Protein AF-A0A8S2UB39-F1 (afdb_monomer)

Sequence (148 aa):
FYTVTTTEKLPVSSTVAKLRDIFHDESMTQNNNIDFSMAKRDEYPYMYFIINHSGRGILTIQKPIDRDELCRTRKCRCDQCDLQLEIILNPHFNIELLTIRVLDINDHIPQFSYENFNLSIVENAKIGSVLKLEPAVDRDYGQNSIIG

Solvent-accessible surface area (backbone atoms only — not comparable to full-atom values): 9297 Å² total; per-residue (Å²): 134,48,77,48,69,39,62,42,68,46,57,66,66,40,76,62,45,50,49,60,78,69,67,63,46,85,86,49,78,81,48,83,76,46,40,65,45,61,79,58,52,89,43,92,62,36,49,35,46,43,66,53,88,77,62,62,32,35,34,21,30,57,34,66,46,56,63,67,59,34,27,77,69,64,72,33,45,70,82,62,27,61,43,71,42,51,36,35,36,35,89,81,70,44,75,44,61,39,33,40,35,49,39,85,68,93,79,72,75,63,41,55,94,55,100,73,82,90,81,87,80,64,94,84,60,58,94,85,73,79,83,85,72,82,74,58,50,57,87,68,67,57,103,75,86,77,82,135

Secondary structure (DSSP, 8-state):
-EEEEEETTPPTT-EEEEHHHHS--TTTTT-TT-EEEES-SSSTTGGGEEEE-SSS-EEEESS---HHHHHHTTSS-SS-EEEEEEEEEETTTEEEEEEEEEEP---PPPBPS-S-------TTPPTTPPP-PPPPB-S--STT----

Nearest PDB structures (foldseek):
  6e6b-assembly1_B  TM=6.893E-01  e=8.236E-08  Mus musculus
  6e6b-assembly1_A  TM=6.729E-01  e=1.117E-07  Mus musculus
  6meq-assembly1_A  TM=6.650E-01  e=4.547E-07  Homo sapiens
  4zps-assembly1_A  TM=7.720E-01  e=1.850E-06  Mus musculus
  5dzv-assembly1_B  TM=6.359E-01  e=5.803E-07  Mus musculus

Structure (mmCIF, N/CA/C/O backbone):
data_AF-A0A8S2UB39-F1
#
_entry.id   AF-A0A8S2UB39-F1
#
loop_
_atom_site.group_PDB
_atom_site.id
_atom_site.type_symbol
_atom_site.label_atom_id
_atom_site.label_alt_id
_atom_site.label_comp_id
_atom_site.label_asym_id
_atom_site.label_entity_id
_atom_site.label_seq_id
_atom_site.pdbx_PDB_ins_code
_atom_site.Cartn_x
_atom_site.Cartn_y
_atom_site.Cartn_z
_atom_site.occupancy
_atom_site.B_iso_or_equiv
_atom_site.auth_seq_id
_atom_site.auth_comp_id
_atom_site.auth_asym_id
_atom_site.auth_atom_id
_atom_site.pdbx_PDB_model_num
ATOM 1 N N . PHE A 1 1 ? 2.275 13.542 -10.125 1.00 72.12 1 PHE A N 1
ATOM 2 C CA . PHE A 1 1 ? 2.249 12.784 -8.857 1.00 72.12 1 PHE A CA 1
ATOM 3 C C . PHE A 1 1 ? 1.151 11.747 -8.953 1.00 72.12 1 PHE A C 1
ATOM 5 O O . PHE A 1 1 ? 0.008 12.129 -9.180 1.00 72.12 1 PHE A O 1
ATOM 12 N N . TYR A 1 2 ? 1.499 10.466 -8.843 1.00 89.69 2 TYR A N 1
ATOM 13 C CA . TYR A 1 2 ? 0.559 9.364 -9.029 1.00 89.69 2 TYR A CA 1
ATOM 14 C C . TYR A 1 2 ? 0.162 8.779 -7.680 1.00 89.69 2 TYR A C 1
ATOM 16 O O . TYR A 1 2 ? 1.032 8.467 -6.865 1.00 89.69 2 TYR A O 1
ATOM 24 N N . THR A 1 3 ? -1.140 8.612 -7.460 1.00 93.44 3 THR A N 1
ATOM 25 C CA . THR A 1 3 ? -1.676 8.034 -6.227 1.00 93.44 3 THR A CA 1
ATOM 26 C C . THR A 1 3 ? -2.662 6.932 -6.561 1.00 93.44 3 THR A C 1
ATOM 28 O O . THR A 1 3 ? -3.573 7.132 -7.361 1.00 93.44 3 THR A O 1
ATOM 31 N N . VAL A 1 4 ? -2.497 5.784 -5.916 1.00 94.69 4 VAL A N 1
ATOM 32 C CA . VAL A 1 4 ? -3.432 4.659 -5.962 1.00 94.69 4 VAL A CA 1
ATOM 33 C C . VAL A 1 4 ? -3.875 4.309 -4.554 1.00 94.69 4 VAL A C 1
ATOM 35 O O . VAL A 1 4 ? -3.153 4.548 -3.590 1.00 94.69 4 VAL A O 1
ATOM 38 N N . THR A 1 5 ? -5.065 3.740 -4.428 1.00 94.12 5 THR A N 1
ATOM 39 C CA . THR A 1 5 ? -5.625 3.309 -3.145 1.00 94.12 5 THR A CA 1
ATOM 40 C C . THR A 1 5 ? -5.679 1.792 -3.084 1.00 94.12 5 THR A C 1
ATOM 42 O O . THR A 1 5 ? -6.115 1.152 -4.038 1.00 94.12 5 THR A O 1
ATOM 45 N N . THR A 1 6 ? -5.291 1.225 -1.949 1.00 94.12 6 THR A N 1
ATOM 46 C CA . THR A 1 6 ? -5.446 -0.196 -1.620 1.00 94.12 6 THR A CA 1
ATOM 47 C C . THR A 1 6 ? -6.043 -0.316 -0.229 1.00 94.12 6 THR A C 1
ATOM 49 O O . THR A 1 6 ? -5.907 0.605 0.566 1.00 94.12 6 THR A O 1
ATOM 52 N N . THR A 1 7 ? -6.671 -1.436 0.096 1.00 91.12 7 THR A N 1
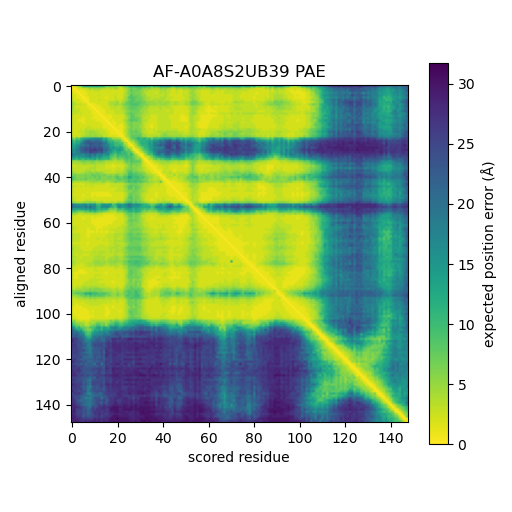ATOM 53 C CA . THR A 1 7 ? -7.030 -1.751 1.484 1.00 91.12 7 THR A CA 1
ATOM 54 C C . THR A 1 7 ? -5.907 -2.540 2.145 1.00 91.12 7 THR A C 1
ATOM 56 O O . THR A 1 7 ? -5.095 -3.178 1.461 1.00 91.12 7 THR A O 1
ATOM 59 N N . GLU A 1 8 ? -5.846 -2.500 3.470 1.00 88.62 8 GLU A N 1
ATOM 60 C CA . GLU A 1 8 ? -5.010 -3.424 4.230 1.00 88.62 8 GLU A CA 1
ATOM 61 C C . GLU A 1 8 ? -5.530 -4.869 4.164 1.00 88.62 8 GLU A C 1
ATOM 63 O O . GLU A 1 8 ? -6.578 -5.142 3.573 1.00 88.62 8 GLU A O 1
ATOM 68 N N . LYS A 1 9 ? -4.761 -5.808 4.733 1.00 87.81 9 LYS A N 1
ATOM 69 C CA . LYS A 1 9 ? -5.119 -7.233 4.892 1.00 87.81 9 LYS A CA 1
ATOM 70 C C . LYS A 1 9 ? -5.472 -7.964 3.590 1.00 87.81 9 LYS A C 1
ATOM 72 O O . LYS A 1 9 ? -5.967 -9.090 3.611 1.00 87.81 9 LYS A O 1
ATOM 77 N N . LEU A 1 10 ? -5.146 -7.371 2.440 1.00 91.38 10 LEU A N 1
ATOM 78 C CA . LEU A 1 10 ? -5.275 -8.032 1.150 1.00 91.38 10 LEU A CA 1
ATOM 79 C C . LEU A 1 10 ? -4.385 -9.283 1.092 1.00 91.38 10 LEU A C 1
ATOM 81 O O . LEU A 1 10 ? -3.225 -9.239 1.519 1.00 91.38 10 LEU A O 1
ATOM 85 N N . PRO A 1 11 ? -4.889 -10.393 0.523 1.00 93.88 11 PRO A N 1
ATOM 86 C CA . PRO A 1 11 ? -4.098 -11.601 0.378 1.00 93.88 11 PRO A CA 1
ATOM 87 C C . PRO A 1 11 ? -2.922 -11.375 -0.573 1.00 93.88 11 PRO A C 1
ATOM 89 O O . PRO A 1 11 ? -2.979 -10.554 -1.495 1.00 93.88 11 PRO A O 1
ATOM 92 N N . VAL A 1 12 ? -1.858 -12.152 -0.376 1.00 94.56 12 VAL A N 1
ATOM 93 C CA . VAL A 1 12 ? -0.690 -12.154 -1.264 1.00 94.56 12 VAL A CA 1
ATOM 94 C C . VAL A 1 12 ? -1.137 -12.408 -2.705 1.00 94.56 12 VAL A C 1
ATOM 96 O O . VAL A 1 12 ? -2.026 -13.216 -2.965 1.00 94.56 12 VAL A O 1
ATOM 99 N N . SER A 1 13 ? -0.495 -11.724 -3.647 1.00 93.25 13 SER A N 1
ATOM 100 C CA . SER A 1 13 ? -0.816 -11.669 -5.079 1.00 93.25 13 SER A CA 1
ATOM 101 C C . SER A 1 13 ? -2.052 -10.844 -5.455 1.00 93.25 13 SER A C 1
ATOM 103 O O . SER A 1 13 ? -2.358 -10.738 -6.644 1.00 93.25 13 SER A O 1
ATOM 105 N N . SER A 1 14 ? -2.736 -10.205 -4.496 1.00 94.25 14 SER A N 1
ATOM 106 C CA . SER A 1 14 ? -3.798 -9.239 -4.818 1.00 94.25 14 SER A CA 1
ATOM 107 C C . SER A 1 14 ? -3.254 -8.113 -5.684 1.00 94.25 14 SER A C 1
ATOM 109 O O . SER A 1 14 ? -2.172 -7.590 -5.420 1.00 94.25 14 SER A O 1
ATOM 111 N N . THR A 1 15 ? -4.005 -7.733 -6.716 1.00 94.25 15 THR A N 1
ATOM 112 C CA . THR A 1 15 ? -3.621 -6.632 -7.605 1.00 94.25 15 THR A CA 1
ATOM 113 C C . THR A 1 15 ? -3.930 -5.296 -6.948 1.00 94.25 15 THR A C 1
ATOM 115 O O . THR A 1 15 ? -5.074 -5.038 -6.596 1.00 94.25 15 THR A O 1
ATOM 118 N N . VAL A 1 16 ? -2.911 -4.448 -6.832 1.00 94.81 16 VAL A N 1
ATOM 119 C CA . VAL A 1 16 ? -3.037 -3.071 -6.334 1.00 94.81 16 VAL A CA 1
ATOM 120 C C . VAL A 1 16 ? -3.260 -2.115 -7.498 1.00 94.81 16 VAL A C 1
ATOM 122 O O . VAL A 1 16 ? -4.131 -1.253 -7.454 1.00 94.81 16 VAL A O 1
ATOM 125 N N . ALA A 1 17 ? -2.461 -2.263 -8.555 1.00 92.69 17 ALA A N 1
ATOM 126 C CA . ALA A 1 17 ? -2.441 -1.315 -9.655 1.00 92.69 17 ALA A CA 1
ATOM 127 C C . ALA A 1 17 ? -1.864 -1.922 -10.936 1.00 92.69 17 ALA A C 1
ATOM 129 O O . ALA A 1 17 ? -1.020 -2.821 -10.903 1.00 92.69 17 ALA A O 1
ATOM 130 N N . LYS A 1 18 ? -2.276 -1.365 -12.075 1.00 90.94 18 LYS A N 1
ATOM 131 C CA . LYS A 1 18 ? -1.629 -1.567 -13.373 1.00 90.94 18 LYS A CA 1
ATOM 132 C C . LYS A 1 18 ? -0.808 -0.323 -13.688 1.00 90.94 18 LYS A C 1
ATOM 134 O O . LYS A 1 18 ? -1.359 0.730 -13.983 1.00 90.94 18 LYS A O 1
ATOM 139 N N . LEU A 1 19 ? 0.514 -0.439 -13.622 1.00 89.38 19 LEU A N 1
ATOM 140 C CA . LEU A 1 19 ? 1.443 0.684 -13.779 1.00 89.38 19 LEU A CA 1
ATOM 141 C C . LEU A 1 19 ? 1.364 1.317 -15.174 1.00 89.38 19 LEU A C 1
ATOM 143 O O . LEU A 1 19 ? 1.549 2.521 -15.312 1.00 89.38 19 LEU A O 1
ATOM 147 N N . ARG A 1 20 ? 1.008 0.530 -16.195 1.00 84.31 20 ARG A N 1
ATOM 148 C CA . ARG A 1 20 ? 0.770 1.033 -17.557 1.00 84.31 20 ARG A CA 1
ATOM 149 C C . ARG A 1 20 ? -0.402 2.004 -17.663 1.00 84.31 20 ARG A C 1
ATOM 151 O O . ARG A 1 20 ? -0.332 2.922 -18.468 1.00 84.31 20 ARG A O 1
ATOM 158 N N . ASP A 1 21 ? -1.440 1.810 -16.856 1.00 84.75 21 ASP A N 1
ATOM 159 C CA . ASP A 1 21 ? -2.615 2.687 -16.854 1.00 84.75 21 ASP A CA 1
ATOM 160 C C . ASP A 1 21 ? -2.316 3.998 -16.103 1.00 84.75 21 ASP A C 1
ATOM 162 O O . ASP A 1 21 ? -3.003 4.997 -16.283 1.00 84.75 21 ASP A O 1
ATOM 166 N N . ILE A 1 22 ? -1.282 3.990 -15.254 1.00 86.19 22 ILE A N 1
ATOM 167 C CA . ILE A 1 22 ? -0.908 5.103 -14.378 1.00 86.19 22 ILE A CA 1
ATOM 168 C C . ILE A 1 22 ? 0.121 6.003 -15.054 1.00 86.19 22 ILE A C 1
ATOM 170 O O . ILE A 1 22 ? -0.087 7.207 -15.140 1.00 86.19 22 ILE A O 1
ATOM 174 N N . PHE A 1 23 ? 1.214 5.430 -15.561 1.00 81.56 23 PHE A N 1
ATOM 175 C CA . PHE A 1 23 ? 2.316 6.174 -16.184 1.00 81.56 23 PHE A CA 1
ATOM 176 C C . PHE A 1 23 ? 2.082 6.427 -17.680 1.00 81.56 23 PHE A C 1
ATOM 178 O O . PHE A 1 23 ? 3.011 6.383 -18.487 1.00 81.56 23 PHE A O 1
ATOM 185 N N . HIS A 1 24 ? 0.824 6.652 -18.060 1.00 70.00 24 HIS A N 1
ATOM 186 C CA . HIS A 1 24 ? 0.391 6.861 -19.436 1.00 70.00 24 HIS A CA 1
ATOM 187 C C . HIS A 1 24 ? 0.747 8.281 -19.910 1.00 70.00 24 HIS A C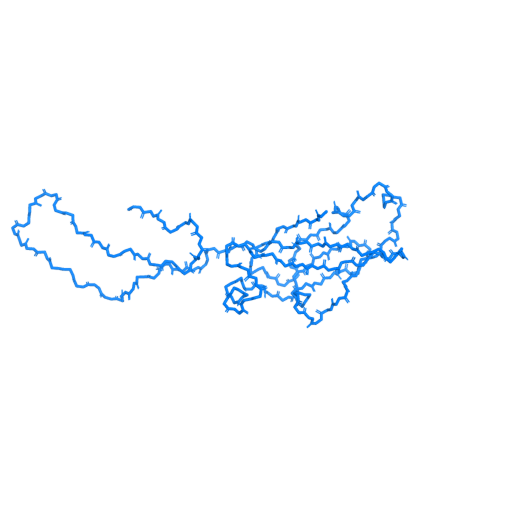 1
ATOM 189 O O . HIS A 1 24 ? -0.126 9.108 -20.164 1.00 70.00 24 HIS A O 1
ATOM 195 N N . ASP A 1 25 ? 2.041 8.585 -19.998 1.00 58.84 25 ASP A N 1
ATOM 196 C CA . ASP A 1 25 ? 2.502 9.753 -20.744 1.00 58.84 25 ASP A CA 1
ATOM 197 C C . ASP A 1 25 ? 2.268 9.498 -22.241 1.00 58.84 25 ASP A C 1
ATOM 199 O O . ASP A 1 25 ? 2.467 8.376 -22.722 1.00 58.84 25 ASP A O 1
ATOM 203 N N . GLU A 1 26 ? 1.849 10.515 -22.998 1.00 51.84 26 GLU A N 1
ATOM 204 C CA . GLU A 1 26 ? 1.643 10.406 -24.452 1.00 51.84 26 GLU A CA 1
ATOM 205 C C . GLU A 1 26 ? 2.897 9.857 -25.167 1.00 51.84 26 GLU A C 1
ATOM 207 O O . GLU A 1 26 ? 2.768 9.133 -26.153 1.00 51.84 26 GLU A O 1
ATOM 212 N N . SER A 1 27 ? 4.094 10.052 -24.600 1.00 49.94 27 SER A N 1
ATOM 213 C CA . SER A 1 27 ? 5.375 9.510 -25.085 1.00 49.94 27 SER A CA 1
ATOM 214 C C . SER A 1 27 ? 5.562 7.994 -24.859 1.00 49.94 27 SER A C 1
ATOM 216 O O . SER A 1 27 ? 6.399 7.363 -25.506 1.00 49.94 27 SER A O 1
ATOM 218 N N . MET A 1 28 ? 4.805 7.390 -23.935 1.00 52.84 28 MET A N 1
ATOM 219 C CA . MET A 1 28 ? 4.884 5.970 -23.544 1.00 52.84 28 MET A CA 1
ATOM 220 C C . MET A 1 28 ? 3.884 5.089 -24.314 1.00 52.84 28 MET A C 1
ATOM 222 O O . MET A 1 28 ? 4.045 3.868 -24.371 1.00 52.84 28 MET A O 1
ATOM 226 N N . THR A 1 29 ? 2.873 5.696 -24.947 1.00 51.09 29 THR A N 1
ATOM 227 C CA . THR A 1 29 ? 1.795 4.993 -25.673 1.00 51.09 29 THR A CA 1
ATOM 228 C C . THR A 1 29 ? 2.252 4.230 -26.917 1.00 51.09 29 THR A C 1
ATOM 230 O O . THR A 1 29 ? 1.539 3.354 -27.402 1.00 51.09 29 THR A O 1
ATOM 233 N N . GLN A 1 30 ? 3.460 4.500 -27.412 1.00 52.34 30 GLN A N 1
ATOM 234 C CA . GLN A 1 30 ? 4.020 3.838 -28.593 1.00 52.34 30 GLN A CA 1
ATOM 235 C C . GLN A 1 30 ? 5.047 2.746 -28.285 1.00 52.34 30 GLN A C 1
ATOM 237 O O . GLN A 1 30 ? 5.457 2.039 -29.206 1.00 52.34 30 GLN A O 1
ATOM 242 N N . ASN A 1 31 ? 5.443 2.547 -27.021 1.00 56.44 31 ASN A N 1
ATOM 243 C CA . ASN A 1 31 ? 6.505 1.602 -26.688 1.00 56.44 31 ASN A CA 1
ATOM 244 C C . ASN A 1 31 ? 6.016 0.443 -25.805 1.00 56.44 31 ASN A C 1
ATOM 246 O O . ASN A 1 31 ? 6.061 0.475 -24.576 1.00 56.44 31 ASN A O 1
ATOM 250 N N . ASN A 1 32 ? 5.614 -0.655 -26.446 1.00 65.25 32 ASN A N 1
ATOM 251 C CA . ASN A 1 32 ? 5.294 -1.902 -25.743 1.00 65.25 32 ASN A CA 1
ATOM 252 C C . ASN A 1 32 ? 6.495 -2.495 -24.976 1.00 65.25 32 ASN A C 1
ATOM 254 O O . ASN A 1 32 ? 6.287 -3.371 -24.138 1.00 65.25 32 ASN A O 1
ATOM 258 N N . ASN A 1 33 ? 7.716 -1.992 -25.198 1.00 74.00 33 ASN A N 1
ATOM 259 C CA . ASN A 1 33 ? 8.956 -2.468 -24.587 1.00 74.00 33 ASN A CA 1
ATOM 260 C C . ASN A 1 33 ? 9.322 -1.779 -23.255 1.00 74.00 33 ASN A C 1
ATOM 262 O O . ASN A 1 33 ? 10.466 -1.882 -22.816 1.00 74.00 33 ASN A O 1
ATOM 266 N N . ILE A 1 34 ? 8.396 -1.049 -22.623 1.00 78.88 34 ILE A N 1
ATOM 267 C CA . ILE A 1 34 ? 8.649 -0.485 -21.291 1.00 78.88 34 ILE A CA 1
ATOM 268 C C . ILE A 1 34 ? 8.510 -1.578 -20.234 1.00 78.88 34 ILE A C 1
ATOM 270 O O . ILE A 1 34 ? 7.468 -2.239 -20.142 1.00 78.88 34 ILE A O 1
ATOM 274 N N . ASP A 1 35 ? 9.551 -1.736 -19.423 1.00 85.56 35 ASP A N 1
ATOM 275 C CA . ASP A 1 35 ? 9.558 -2.630 -18.269 1.00 85.56 35 ASP A CA 1
ATOM 276 C C . ASP A 1 35 ? 9.646 -1.817 -16.974 1.00 85.56 35 ASP A C 1
ATOM 278 O O . ASP A 1 35 ? 10.350 -0.807 -16.900 1.00 85.56 35 ASP A O 1
ATOM 282 N N . PHE A 1 36 ? 8.899 -2.259 -15.964 1.00 88.50 36 PHE A N 1
ATOM 283 C CA . PHE A 1 36 ? 8.760 -1.565 -14.689 1.00 88.50 36 PHE A CA 1
ATOM 284 C C . PHE A 1 36 ? 9.484 -2.349 -13.606 1.00 88.50 36 PHE A C 1
ATOM 286 O O . PHE A 1 36 ? 9.224 -3.538 -13.418 1.00 88.50 36 PHE A O 1
ATOM 293 N N . SER A 1 37 ? 10.330 -1.672 -12.844 1.00 89.81 37 SER A N 1
ATOM 294 C CA . SER A 1 37 ? 10.972 -2.239 -11.662 1.00 89.81 37 SER A CA 1
ATOM 295 C C . SER A 1 37 ? 10.875 -1.278 -10.481 1.00 89.81 37 SER A C 1
ATOM 297 O O . SER A 1 37 ? 10.630 -0.088 -10.645 1.00 89.81 37 SER A O 1
ATOM 299 N N . MET A 1 38 ? 11.015 -1.797 -9.264 1.00 91.19 38 MET A N 1
ATOM 300 C CA . MET A 1 38 ? 11.099 -0.965 -8.061 1.00 91.19 38 MET A CA 1
ATOM 301 C C . MET A 1 38 ? 12.561 -0.639 -7.761 1.00 91.19 38 MET A C 1
ATOM 303 O O . MET A 1 38 ? 13.425 -1.498 -7.951 1.00 91.19 38 MET A O 1
ATOM 307 N N . ALA A 1 39 ? 12.830 0.563 -7.245 1.00 88.69 39 ALA A N 1
ATOM 308 C CA . ALA A 1 39 ? 14.184 0.983 -6.873 1.00 88.69 39 ALA A CA 1
ATOM 309 C C . ALA A 1 39 ? 14.810 0.119 -5.763 1.00 88.69 39 ALA A C 1
ATOM 311 O O . ALA A 1 39 ? 16.028 -0.048 -5.712 1.00 88.69 39 ALA A O 1
ATOM 312 N N . LYS A 1 40 ? 13.977 -0.460 -4.888 1.00 89.69 40 LYS A N 1
ATOM 313 C CA . LYS A 1 40 ? 14.378 -1.365 -3.802 1.00 89.69 40 LYS A CA 1
ATOM 314 C C . LYS A 1 40 ? 13.391 -2.534 -3.690 1.00 89.69 40 LYS A C 1
ATOM 316 O O . LYS A 1 40 ? 12.305 -2.482 -4.263 1.00 89.69 40 LYS A O 1
ATOM 321 N N . ARG A 1 41 ? 13.763 -3.598 -2.965 1.00 81.19 41 ARG A N 1
ATOM 322 C CA . ARG A 1 41 ? 12.897 -4.775 -2.727 1.00 81.19 41 ARG A CA 1
ATOM 323 C C . ARG A 1 41 ? 12.663 -5.048 -1.245 1.00 81.19 41 ARG A C 1
ATOM 325 O O . ARG A 1 41 ? 11.524 -5.029 -0.810 1.00 81.19 41 ARG A O 1
ATOM 332 N N . ASP A 1 42 ? 13.721 -5.220 -0.460 1.00 88.06 42 ASP A N 1
ATOM 333 C CA . ASP A 1 42 ? 13.613 -5.677 0.937 1.00 88.06 42 ASP A CA 1
ATOM 334 C C . ASP A 1 42 ? 13.542 -4.541 1.976 1.00 88.06 42 ASP A C 1
ATOM 336 O O . ASP A 1 42 ? 13.652 -4.769 3.180 1.00 88.06 42 ASP A O 1
ATOM 340 N N . GLU A 1 43 ? 13.364 -3.298 1.528 1.00 92.00 43 GLU A N 1
ATOM 341 C CA . GLU A 1 43 ? 13.240 -2.133 2.407 1.00 92.00 43 GLU A CA 1
ATOM 342 C C . GLU A 1 43 ? 11.772 -1.739 2.579 1.00 92.00 43 GLU A C 1
ATOM 344 O O . GLU A 1 43 ? 10.935 -1.981 1.713 1.00 92.00 43 GLU A O 1
ATOM 349 N N . TYR A 1 44 ? 11.438 -1.095 3.693 1.00 92.12 44 TYR A N 1
ATOM 350 C CA . TYR A 1 44 ? 10.152 -0.419 3.814 1.00 92.12 44 TYR A CA 1
ATOM 351 C C . TYR A 1 44 ? 10.062 0.738 2.792 1.00 92.12 44 TYR A C 1
ATOM 353 O O . TYR A 1 44 ? 11.032 1.485 2.676 1.00 92.12 44 TYR A O 1
ATOM 361 N N . PRO A 1 45 ? 8.927 0.950 2.097 1.00 94.75 45 PRO A N 1
ATOM 362 C CA . PRO A 1 45 ? 7.721 0.113 2.053 1.00 94.75 45 PRO A CA 1
ATOM 363 C C . PRO A 1 45 ? 7.725 -0.948 0.931 1.00 94.75 45 PRO A C 1
ATOM 365 O O . PRO A 1 45 ? 6.755 -1.687 0.789 1.00 94.75 45 PRO A O 1
ATOM 368 N N . TYR A 1 46 ? 8.802 -1.052 0.152 1.00 95.25 46 TYR A N 1
ATOM 369 C CA . TYR A 1 46 ? 8.967 -1.966 -0.987 1.00 95.25 46 TYR A CA 1
ATOM 370 C C . TYR A 1 46 ? 8.677 -3.442 -0.678 1.00 95.25 46 TYR A C 1
ATOM 372 O O . TYR A 1 46 ? 8.074 -4.115 -1.508 1.00 95.25 46 TYR A O 1
ATOM 380 N N . MET A 1 47 ? 9.011 -3.922 0.526 1.00 94.50 47 MET A N 1
ATOM 381 C CA . MET A 1 47 ? 8.826 -5.329 0.932 1.00 94.50 47 MET A CA 1
ATOM 382 C C . MET A 1 47 ? 7.367 -5.820 0.915 1.00 94.50 47 MET A C 1
ATOM 384 O O . MET A 1 47 ? 7.104 -7.017 1.021 1.00 94.50 47 MET A O 1
ATOM 388 N N . TYR A 1 48 ? 6.401 -4.900 0.855 1.00 95.81 48 TYR A N 1
ATOM 389 C CA . TYR A 1 48 ? 4.979 -5.236 0.790 1.00 95.81 48 TYR A CA 1
ATOM 390 C C . TYR A 1 48 ? 4.496 -5.513 -0.628 1.00 95.81 48 TYR A C 1
ATOM 392 O O . TYR A 1 48 ? 3.401 -6.050 -0.800 1.00 95.81 48 TYR A O 1
ATOM 400 N N . PHE A 1 49 ? 5.295 -5.193 -1.645 1.00 95.50 49 PHE A N 1
ATOM 401 C CA . PHE A 1 49 ? 4.860 -5.202 -3.031 1.00 95.50 49 PHE A CA 1
ATOM 402 C C . PHE A 1 49 ? 5.794 -6.014 -3.919 1.00 95.50 49 PHE A C 1
ATOM 404 O O . PHE A 1 49 ? 6.975 -6.192 -3.645 1.00 95.50 49 PHE A O 1
ATOM 411 N N . ILE A 1 50 ? 5.258 -6.493 -5.035 1.00 93.69 50 ILE A N 1
ATOM 412 C CA . ILE A 1 50 ? 6.044 -7.051 -6.129 1.00 93.69 50 ILE A CA 1
ATOM 413 C C . ILE A 1 50 ? 5.423 -6.646 -7.461 1.00 93.69 50 ILE A C 1
ATOM 415 O O . ILE A 1 50 ? 4.199 -6.644 -7.623 1.00 93.69 50 ILE A O 1
ATOM 419 N N . ILE A 1 51 ? 6.281 -6.300 -8.421 1.00 91.81 51 ILE A N 1
ATOM 420 C CA . ILE A 1 51 ? 5.882 -6.071 -9.808 1.00 91.81 51 ILE A CA 1
ATOM 421 C C . ILE A 1 51 ? 6.057 -7.388 -10.558 1.00 91.81 51 ILE A C 1
ATOM 423 O O . ILE A 1 51 ? 7.167 -7.911 -10.668 1.00 91.81 51 ILE A O 1
ATOM 427 N N . ASN A 1 52 ? 4.958 -7.936 -11.072 1.00 85.69 52 ASN A N 1
ATOM 428 C CA . ASN A 1 52 ? 5.001 -9.181 -11.832 1.00 85.69 52 ASN A CA 1
ATOM 429 C C . ASN A 1 52 ? 5.475 -8.917 -13.272 1.00 85.69 52 ASN A C 1
ATOM 431 O O . ASN A 1 52 ? 4.792 -8.253 -14.062 1.00 85.69 52 ASN A O 1
ATOM 435 N N . HIS A 1 53 ? 6.655 -9.455 -13.603 1.00 63.84 53 HIS A N 1
ATOM 436 C CA . HIS A 1 53 ? 7.326 -9.288 -14.894 1.00 63.84 53 HIS A CA 1
ATOM 437 C C . HIS A 1 53 ? 6.769 -10.230 -15.966 1.00 63.84 53 HIS A C 1
ATOM 439 O O . HIS A 1 53 ? 6.926 -11.446 -15.902 1.00 63.84 53 HIS A O 1
ATOM 445 N N . SER A 1 54 ? 6.155 -9.633 -16.984 1.00 54.88 54 SER A N 1
ATOM 446 C CA . SER A 1 54 ? 6.123 -10.087 -18.388 1.00 54.88 54 SER A CA 1
ATOM 447 C C . SER A 1 54 ? 5.543 -8.944 -19.229 1.00 54.88 54 SER A C 1
ATOM 449 O O . SER A 1 54 ? 4.523 -9.093 -19.899 1.00 54.88 54 SER A O 1
ATOM 451 N N . GLY A 1 55 ? 6.087 -7.734 -19.056 1.00 59.91 55 GLY A N 1
ATOM 452 C CA . GLY A 1 55 ? 5.637 -6.531 -19.757 1.00 59.91 55 GLY A CA 1
ATOM 453 C C . GLY A 1 55 ? 4.305 -5.933 -19.292 1.00 59.91 55 GLY A C 1
ATOM 454 O O . GLY A 1 55 ? 4.004 -4.823 -19.697 1.00 59.91 55 GLY A O 1
ATOM 455 N N . ARG A 1 56 ? 3.500 -6.579 -18.434 1.00 72.81 56 ARG A N 1
ATOM 456 C CA . ARG A 1 56 ? 2.175 -6.047 -18.030 1.00 72.81 56 ARG A CA 1
ATOM 457 C C . ARG A 1 56 ? 2.217 -4.946 -16.961 1.00 72.81 56 ARG A C 1
ATOM 459 O O . ARG A 1 56 ? 1.243 -4.212 -16.840 1.00 72.81 56 ARG A O 1
ATOM 466 N N . GLY A 1 57 ? 3.310 -4.833 -16.199 1.00 85.44 57 GLY A N 1
ATOM 467 C CA . GLY A 1 57 ? 3.462 -3.816 -15.150 1.00 85.44 57 GLY A CA 1
ATOM 468 C C . GLY A 1 57 ? 2.393 -3.916 -14.058 1.00 85.44 57 GLY A C 1
ATOM 469 O O . GLY A 1 57 ? 1.782 -2.913 -13.712 1.00 85.44 57 GLY A O 1
ATOM 470 N N . ILE A 1 58 ? 2.104 -5.124 -13.562 1.00 90.94 58 ILE A N 1
ATOM 471 C CA . ILE A 1 58 ? 1.076 -5.330 -12.530 1.00 90.94 58 ILE A CA 1
ATOM 472 C C . ILE A 1 58 ? 1.745 -5.297 -11.158 1.00 90.94 58 ILE A C 1
ATOM 474 O O . ILE A 1 58 ? 2.579 -6.154 -10.860 1.00 90.94 58 ILE A O 1
ATOM 478 N N . LEU A 1 59 ? 1.354 -4.327 -10.335 1.00 94.19 59 LEU A N 1
ATOM 479 C CA . LEU A 1 59 ? 1.761 -4.215 -8.942 1.00 94.19 59 LEU A CA 1
ATOM 480 C C . LEU A 1 59 ? 0.840 -5.074 -8.076 1.00 94.19 59 LEU A C 1
ATOM 482 O O . LEU A 1 59 ? -0.384 -4.915 -8.109 1.00 94.19 59 LEU A O 1
ATOM 486 N N . THR A 1 60 ? 1.430 -5.971 -7.295 1.00 95.00 60 THR A N 1
ATOM 487 C CA . THR A 1 60 ? 0.697 -6.901 -6.431 1.00 95.00 60 THR A CA 1
ATOM 488 C C . THR A 1 60 ? 1.230 -6.912 -5.007 1.00 95.00 60 THR A C 1
ATOM 490 O O . THR A 1 60 ? 2.371 -6.518 -4.765 1.00 95.00 60 THR A O 1
ATOM 493 N N . ILE A 1 61 ? 0.404 -7.378 -4.071 1.00 96.12 61 ILE A N 1
ATOM 494 C CA . ILE A 1 61 ? 0.777 -7.577 -2.669 1.00 96.12 61 ILE A CA 1
ATOM 495 C C . ILE A 1 61 ? 1.749 -8.756 -2.552 1.00 96.12 61 ILE A C 1
ATOM 497 O O . ILE A 1 61 ? 1.419 -9.875 -2.934 1.00 96.12 61 ILE A O 1
ATOM 501 N N . GLN A 1 62 ? 2.936 -8.526 -1.997 1.00 95.25 62 GLN A N 1
ATOM 502 C CA . GLN A 1 62 ? 3.905 -9.570 -1.648 1.00 95.25 62 GLN A CA 1
ATOM 503 C C . GLN A 1 62 ? 3.760 -10.005 -0.189 1.00 95.25 62 GLN A C 1
ATOM 505 O O . GLN A 1 62 ? 3.823 -11.196 0.114 1.00 95.25 62 GLN A O 1
ATOM 510 N N . LYS A 1 63 ? 3.546 -9.041 0.706 1.00 94.62 63 LYS A N 1
ATOM 511 C CA . LYS A 1 63 ? 3.348 -9.270 2.134 1.00 94.62 63 LYS A CA 1
ATOM 512 C C . LYS A 1 63 ? 2.074 -8.546 2.567 1.00 94.62 63 LYS A C 1
ATOM 514 O O . LYS A 1 63 ? 1.897 -7.400 2.155 1.00 94.62 63 LYS A O 1
ATOM 519 N N . PRO A 1 64 ? 1.203 -9.176 3.376 1.00 93.88 64 PRO A N 1
ATOM 520 C CA . PRO A 1 64 ? 0.027 -8.504 3.910 1.00 93.88 64 PRO A CA 1
ATOM 521 C C . PRO A 1 64 ? 0.423 -7.214 4.622 1.00 93.88 64 PRO A C 1
ATOM 523 O O . PRO A 1 64 ? 1.388 -7.185 5.392 1.00 93.88 64 PRO A O 1
ATOM 526 N N . ILE A 1 65 ? -0.315 -6.154 4.321 1.00 94.62 65 ILE A N 1
ATOM 527 C CA . ILE A 1 65 ? -0.170 -4.860 4.975 1.00 94.62 65 ILE A CA 1
ATOM 528 C C . ILE A 1 65 ? -1.115 -4.858 6.169 1.00 94.62 65 ILE A C 1
ATOM 530 O O . ILE A 1 65 ? -2.284 -5.202 6.010 1.00 94.62 65 ILE A O 1
ATOM 534 N N . ASP A 1 66 ? -0.599 -4.464 7.325 1.00 91.81 66 ASP A N 1
ATOM 535 C CA . ASP A 1 66 ? -1.364 -4.220 8.543 1.00 91.81 66 ASP A CA 1
ATOM 536 C C . ASP A 1 66 ? -1.200 -2.737 8.886 1.00 91.81 66 ASP A C 1
ATOM 538 O O . ASP A 1 66 ? -0.102 -2.272 9.220 1.00 91.81 66 ASP A O 1
ATOM 542 N N . ARG A 1 67 ? -2.254 -1.955 8.653 1.00 90.69 67 ARG A N 1
ATOM 543 C CA . ARG A 1 67 ? -2.192 -0.493 8.745 1.00 90.69 67 ARG A CA 1
ATOM 544 C C . ARG A 1 67 ? -1.993 -0.056 10.196 1.00 90.69 67 ARG A C 1
ATOM 546 O O . ARG A 1 67 ? -1.281 0.921 10.446 1.00 90.69 67 ARG A O 1
ATOM 553 N N . ASP A 1 68 ? -2.545 -0.801 11.144 1.00 85.62 68 ASP A N 1
ATOM 554 C CA . ASP A 1 68 ? -2.434 -0.531 12.577 1.00 85.62 68 ASP A CA 1
ATOM 555 C C . ASP A 1 68 ? -1.012 -0.744 13.086 1.00 85.62 68 ASP A C 1
ATOM 557 O O . ASP A 1 68 ? -0.476 0.085 13.830 1.00 85.62 68 ASP A O 1
ATOM 561 N N . GLU A 1 69 ? -0.338 -1.802 12.629 1.00 89.12 69 GLU A N 1
ATOM 562 C CA . GLU A 1 69 ? 1.078 -2.027 12.896 1.00 89.12 69 GLU A CA 1
ATOM 563 C C . GLU A 1 69 ? 1.929 -0.899 12.305 1.00 89.12 69 GLU A C 1
ATOM 565 O O . GLU A 1 69 ? 2.807 -0.360 12.995 1.00 89.12 69 GLU A O 1
ATOM 570 N N . LEU A 1 70 ? 1.662 -0.501 11.057 1.00 91.69 70 LEU A N 1
ATOM 571 C CA . LEU A 1 70 ? 2.379 0.594 10.403 1.00 91.69 70 LEU A CA 1
ATOM 572 C C . LEU A 1 70 ? 2.191 1.921 11.143 1.00 91.69 70 LEU A C 1
ATOM 574 O O . LEU A 1 70 ? 3.165 2.662 11.313 1.00 91.69 70 LEU A O 1
ATOM 578 N N . CYS A 1 71 ? 0.988 2.217 11.635 1.00 89.00 71 CYS A N 1
ATOM 579 C CA . CYS A 1 71 ? 0.774 3.413 12.436 1.00 89.00 71 CYS A CA 1
ATOM 580 C C . CYS A 1 71 ? 1.458 3.316 13.810 1.00 89.00 71 CYS A C 1
ATOM 582 O O . CYS A 1 71 ? 2.195 4.226 14.203 1.00 89.00 71 CYS A O 1
ATOM 584 N N . ARG A 1 72 ? 1.300 2.196 14.532 1.00 88.38 72 ARG A N 1
ATOM 585 C CA . ARG A 1 72 ? 1.908 1.980 15.859 1.00 88.38 72 ARG A CA 1
ATOM 586 C C . ARG A 1 72 ? 3.431 2.099 15.819 1.00 88.38 72 ARG A C 1
ATOM 588 O O . ARG A 1 72 ? 4.043 2.642 16.738 1.00 88.38 72 ARG A O 1
ATOM 595 N N . THR A 1 73 ? 4.043 1.618 14.740 1.00 91.31 73 THR A N 1
ATOM 596 C CA . THR A 1 73 ? 5.492 1.691 14.498 1.00 91.31 73 THR A CA 1
ATOM 597 C C . THR A 1 73 ? 5.937 2.992 13.816 1.00 91.31 73 THR A C 1
ATOM 599 O O . THR A 1 73 ? 7.120 3.142 13.502 1.00 91.31 73 THR A O 1
ATOM 602 N N . ARG A 1 74 ? 5.021 3.956 13.629 1.00 90.00 74 ARG A N 1
ATOM 603 C CA . ARG A 1 74 ? 5.251 5.279 13.018 1.00 90.00 74 ARG A CA 1
ATOM 604 C C . ARG A 1 74 ? 5.838 5.215 11.606 1.00 90.00 74 ARG A C 1
ATOM 606 O O . ARG A 1 74 ? 6.617 6.079 11.208 1.00 90.00 74 ARG A O 1
ATOM 613 N N . LYS A 1 75 ? 5.488 4.177 10.851 1.00 93.31 75 LYS A N 1
ATOM 614 C CA . LYS A 1 75 ? 5.880 4.002 9.449 1.00 93.31 75 LYS A CA 1
ATOM 615 C C . LYS A 1 75 ? 5.006 4.833 8.511 1.00 93.31 75 LYS A C 1
ATOM 617 O O . LYS A 1 75 ? 5.513 5.358 7.522 1.00 93.31 75 LYS A O 1
ATOM 622 N N . CYS A 1 76 ? 3.738 5.017 8.861 1.00 92.06 76 CYS A N 1
ATOM 623 C CA . CYS A 1 76 ? 2.817 5.955 8.224 1.00 92.06 76 CYS A CA 1
ATOM 624 C C . CYS A 1 76 ? 1.912 6.613 9.284 1.00 92.06 76 CYS A C 1
ATOM 626 O O . CYS A 1 76 ? 2.035 6.315 10.475 1.00 92.06 76 CYS A O 1
ATOM 628 N N . ARG A 1 77 ? 1.029 7.535 8.875 1.00 88.38 77 ARG A N 1
ATOM 629 C CA . ARG A 1 77 ? 0.055 8.155 9.789 1.00 88.38 77 ARG A CA 1
ATOM 630 C C . ARG A 1 77 ? -1.219 7.308 9.892 1.00 88.38 77 ARG A C 1
ATOM 632 O O . ARG A 1 77 ? -1.621 6.710 8.900 1.00 88.38 77 ARG A O 1
ATOM 639 N N . CYS A 1 78 ? -1.858 7.305 11.064 1.00 82.06 78 CYS A N 1
ATOM 640 C CA . CYS A 1 78 ? -3.123 6.592 11.307 1.00 82.06 78 CYS A CA 1
ATOM 641 C C . CYS A 1 78 ? -4.296 7.174 10.501 1.00 82.06 78 CYS A C 1
ATOM 643 O O . CYS A 1 78 ? -5.111 6.428 9.980 1.00 82.06 78 CYS A O 1
ATOM 645 N N . ASP A 1 79 ? -4.375 8.502 10.382 1.00 82.25 79 ASP A N 1
ATOM 646 C CA . ASP A 1 79 ? -5.448 9.211 9.670 1.00 82.25 79 ASP A CA 1
ATOM 647 C C . ASP A 1 79 ? -5.310 9.113 8.143 1.00 82.25 79 ASP A C 1
ATOM 649 O O . ASP A 1 79 ? -6.297 9.145 7.410 1.00 82.25 79 ASP A O 1
ATOM 653 N N . GLN A 1 80 ? -4.072 9.002 7.656 1.00 87.62 80 GLN A N 1
ATO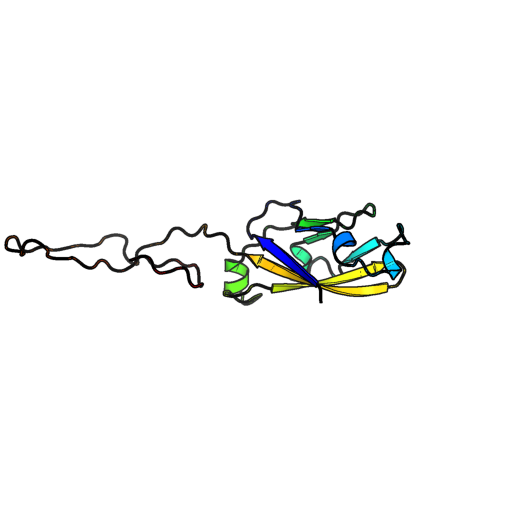M 654 C CA . GLN A 1 80 ? -3.762 8.876 6.237 1.00 87.62 80 GLN A CA 1
ATOM 655 C C . GLN A 1 80 ? -2.438 8.126 6.048 1.00 87.62 80 GLN A C 1
ATOM 657 O O . GLN A 1 80 ? -1.351 8.718 6.104 1.00 87.62 80 GLN A O 1
ATOM 662 N N . CYS A 1 81 ? -2.534 6.819 5.798 1.00 92.25 81 CYS A N 1
ATOM 663 C CA . CYS A 1 81 ? -1.378 5.957 5.588 1.00 92.25 81 CYS A CA 1
ATOM 664 C C . CYS A 1 81 ? -0.971 5.946 4.108 1.00 92.25 81 CYS A C 1
ATOM 666 O O . CYS A 1 81 ? -1.508 5.182 3.309 1.00 92.25 81 CYS A O 1
ATOM 668 N N . ASP A 1 82 ? -0.019 6.803 3.740 1.00 96.00 82 ASP A N 1
ATOM 669 C CA . ASP A 1 82 ? 0.530 6.880 2.385 1.00 96.00 82 ASP A CA 1
ATOM 670 C C . ASP A 1 82 ? 1.935 6.243 2.345 1.00 96.00 82 ASP A C 1
ATOM 672 O O . ASP A 1 82 ? 2.834 6.641 3.088 1.00 96.00 82 ASP A O 1
ATOM 676 N N . LEU A 1 83 ? 2.128 5.254 1.469 1.00 95.94 83 LEU A N 1
ATOM 677 C CA . LEU A 1 83 ? 3.397 4.565 1.218 1.00 95.94 83 LEU A CA 1
ATOM 678 C C . LEU A 1 83 ? 3.971 5.034 -0.121 1.00 95.94 83 LEU A C 1
ATOM 680 O O . LEU A 1 83 ? 3.289 4.958 -1.139 1.00 95.94 83 LEU A O 1
ATOM 684 N N . GLN A 1 84 ? 5.217 5.502 -0.149 1.00 95.56 84 GLN A N 1
ATOM 685 C CA . GLN A 1 84 ? 5.848 5.993 -1.378 1.00 95.56 84 GLN A CA 1
ATOM 686 C C . GLN A 1 84 ? 6.802 4.954 -1.968 1.00 95.56 84 GLN A C 1
ATOM 688 O O . GLN A 1 84 ? 7.657 4.422 -1.262 1.00 95.56 84 GLN A O 1
ATOM 693 N N . LEU A 1 85 ? 6.657 4.692 -3.267 1.00 95.00 85 LEU A N 1
ATOM 694 C CA . LEU A 1 85 ? 7.522 3.818 -4.050 1.00 95.00 85 LEU A CA 1
ATOM 695 C C . LEU A 1 85 ? 8.144 4.590 -5.212 1.00 95.00 85 LEU A C 1
ATOM 697 O O . LEU A 1 85 ? 7.448 5.299 -5.940 1.00 95.00 85 LEU A O 1
ATOM 701 N N . GLU A 1 86 ? 9.439 4.386 -5.425 1.00 93.94 86 GLU A N 1
ATOM 702 C CA . GLU A 1 86 ? 10.137 4.802 -6.640 1.00 93.94 86 GLU A CA 1
ATOM 703 C C . GLU A 1 86 ? 10.069 3.675 -7.676 1.00 93.94 86 GLU A C 1
ATOM 705 O O . GLU A 1 86 ? 10.585 2.569 -7.459 1.00 93.94 86 GLU A O 1
ATOM 710 N N . ILE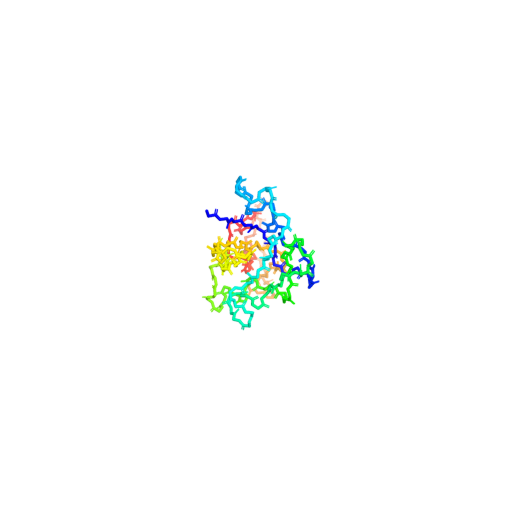 A 1 87 ? 9.414 3.958 -8.801 1.00 91.94 87 ILE A N 1
ATOM 711 C CA . ILE A 1 87 ? 9.270 3.043 -9.931 1.00 91.94 87 ILE A CA 1
ATOM 712 C C . ILE A 1 87 ? 10.238 3.462 -11.030 1.00 91.94 87 ILE A C 1
ATOM 714 O O . ILE A 1 87 ? 10.226 4.603 -11.480 1.00 91.94 87 ILE A O 1
AT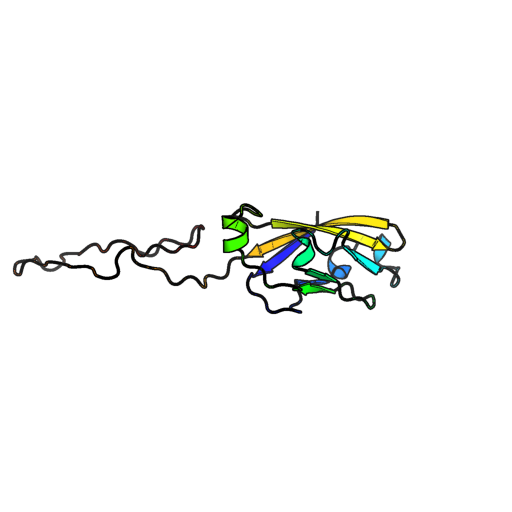OM 718 N N . ILE A 1 88 ? 11.059 2.521 -11.476 1.00 90.00 88 ILE A N 1
ATOM 719 C CA . ILE A 1 88 ? 12.009 2.690 -12.568 1.00 90.00 88 ILE A CA 1
ATOM 720 C C . ILE A 1 88 ? 11.352 2.205 -13.860 1.00 90.00 88 ILE A C 1
ATOM 722 O O . ILE A 1 88 ? 10.856 1.077 -13.933 1.00 90.00 88 ILE A O 1
ATOM 726 N N . LEU A 1 89 ? 11.377 3.056 -14.883 1.00 87.50 89 LEU A N 1
ATOM 727 C CA . LEU A 1 89 ? 10.871 2.777 -16.221 1.00 87.50 89 LEU A CA 1
ATOM 728 C C . LEU A 1 89 ? 12.053 2.537 -17.165 1.00 87.50 89 LEU A C 1
ATOM 730 O O . LEU A 1 89 ? 12.797 3.455 -17.518 1.00 87.50 89 LEU A O 1
ATOM 734 N N . ASN A 1 90 ? 12.220 1.291 -17.599 1.00 84.12 90 ASN A N 1
ATOM 735 C CA . ASN A 1 90 ? 13.260 0.886 -18.543 1.00 84.12 90 ASN A CA 1
ATOM 736 C C . ASN A 1 90 ? 12.732 0.910 -19.987 1.00 84.12 90 ASN A C 1
ATOM 738 O O . ASN A 1 90 ? 11.559 0.605 -20.191 1.00 84.12 90 ASN A O 1
ATOM 742 N N . PRO A 1 91 ? 13.565 1.231 -20.999 1.00 79.75 91 PRO A N 1
ATOM 743 C CA . PRO A 1 91 ? 15.014 1.469 -20.926 1.00 79.75 91 PRO A CA 1
ATOM 744 C C . PRO A 1 91 ? 15.420 2.930 -20.668 1.00 79.75 91 PRO A C 1
ATOM 746 O O . PRO A 1 91 ? 16.607 3.226 -20.638 1.00 79.75 91 PRO A O 1
ATOM 749 N N . HIS A 1 92 ? 14.472 3.857 -20.523 1.00 79.38 92 HIS A N 1
ATOM 750 C CA . HIS A 1 92 ? 14.784 5.287 -20.403 1.00 79.38 92 HIS A CA 1
ATOM 751 C C . HIS A 1 92 ? 15.349 5.691 -19.030 1.00 79.38 92 HIS A C 1
ATOM 753 O O . HIS A 1 92 ? 15.815 6.814 -18.885 1.00 79.38 92 HIS A O 1
ATOM 759 N N . PHE A 1 93 ? 15.347 4.779 -18.050 1.00 80.62 93 PHE A N 1
ATOM 760 C CA . PHE A 1 93 ? 15.784 5.015 -16.670 1.00 80.62 93 PHE A CA 1
ATOM 761 C C . PHE A 1 93 ? 15.068 6.200 -16.005 1.00 80.62 93 PHE A C 1
ATOM 763 O O . PHE A 1 93 ? 15.631 6.880 -15.149 1.00 80.62 93 PHE A O 1
ATOM 770 N N . ASN A 1 94 ? 13.806 6.428 -16.376 1.00 86.44 94 ASN A N 1
ATOM 771 C CA . ASN A 1 94 ? 12.975 7.420 -15.705 1.00 86.44 94 ASN A CA 1
ATOM 772 C C . ASN A 1 94 ? 12.538 6.868 -14.349 1.00 86.44 94 ASN A C 1
ATOM 774 O O . ASN A 1 94 ? 12.180 5.693 -14.244 1.00 86.44 94 ASN A O 1
ATOM 778 N N . ILE A 1 95 ? 12.561 7.717 -13.325 1.00 89.19 95 ILE A N 1
ATOM 779 C C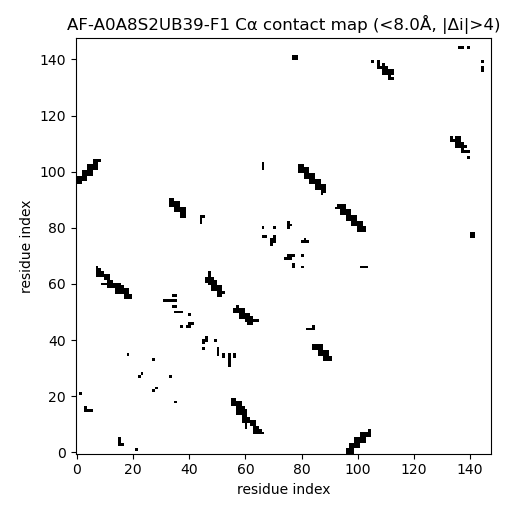A . ILE A 1 95 ? 12.107 7.373 -11.979 1.00 89.19 95 ILE A CA 1
ATOM 780 C C . ILE A 1 95 ? 10.825 8.145 -11.708 1.00 89.19 95 ILE A C 1
ATOM 782 O O . ILE A 1 95 ? 10.815 9.373 -11.742 1.00 89.19 95 ILE A O 1
ATOM 786 N N . GLU A 1 96 ? 9.760 7.411 -11.416 1.00 89.81 96 GLU A N 1
ATOM 787 C CA . GLU A 1 96 ? 8.449 7.955 -11.097 1.00 89.81 96 GLU A CA 1
ATOM 788 C C . GLU A 1 96 ? 8.071 7.640 -9.651 1.00 89.81 96 GLU A C 1
ATOM 790 O O . GLU A 1 96 ? 8.269 6.526 -9.162 1.00 89.81 96 GLU A O 1
ATOM 795 N N . LEU A 1 97 ? 7.489 8.623 -8.964 1.00 92.81 97 LEU A N 1
ATOM 796 C CA . LEU A 1 97 ? 7.014 8.467 -7.591 1.00 92.81 97 LEU A CA 1
ATOM 797 C C . LEU A 1 97 ? 5.544 8.039 -7.581 1.00 92.81 97 LEU A C 1
ATOM 799 O O . LEU A 1 97 ? 4.654 8.802 -7.976 1.00 92.81 97 LEU A O 1
ATOM 803 N N . LEU A 1 98 ? 5.298 6.831 -7.074 1.00 94.50 98 LEU A N 1
ATOM 804 C CA . LEU A 1 98 ? 3.970 6.269 -6.855 1.00 94.50 98 LEU A CA 1
ATOM 805 C C . LEU A 1 98 ? 3.629 6.292 -5.365 1.00 94.50 98 LEU A C 1
ATOM 807 O O . LEU A 1 98 ? 4.344 5.726 -4.543 1.00 94.50 98 LEU A O 1
ATOM 811 N N . THR A 1 99 ? 2.503 6.907 -5.022 1.00 96.44 99 THR A N 1
ATOM 812 C CA . THR A 1 99 ? 1.954 6.890 -3.664 1.00 96.44 99 THR A CA 1
ATOM 813 C C . THR A 1 99 ? 0.847 5.846 -3.572 1.00 96.44 99 THR A C 1
ATOM 815 O O . THR A 1 99 ? -0.097 5.861 -4.358 1.00 96.44 99 THR A O 1
ATOM 818 N N . ILE A 1 100 ? 0.943 4.948 -2.600 1.00 96.81 100 ILE A N 1
ATOM 819 C CA . ILE A 1 100 ? -0.067 3.942 -2.287 1.00 96.81 100 ILE A CA 1
ATOM 820 C C . ILE A 1 100 ? -0.724 4.341 -0.978 1.00 96.81 100 ILE A C 1
ATOM 822 O O . ILE A 1 100 ? -0.113 4.259 0.086 1.00 96.81 100 ILE A O 1
ATOM 826 N N . ARG A 1 101 ? -1.977 4.769 -1.059 1.00 96.12 101 ARG A N 1
ATOM 827 C CA . ARG A 1 101 ? -2.802 5.058 0.104 1.00 96.12 101 ARG A CA 1
ATOM 828 C C . ARG A 1 101 ? -3.444 3.775 0.607 1.00 96.12 101 ARG A C 1
ATOM 830 O O . ARG A 1 101 ? -4.236 3.168 -0.113 1.00 96.12 101 ARG A O 1
ATOM 837 N N . VAL A 1 102 ? -3.113 3.386 1.831 1.00 95.12 102 VAL A N 1
ATOM 838 C CA . VAL A 1 102 ? -3.684 2.221 2.507 1.00 95.12 102 VAL A CA 1
ATOM 839 C C . VAL A 1 102 ? -4.929 2.659 3.269 1.00 95.12 102 VAL A C 1
ATOM 841 O O . VAL A 1 102 ? -4.863 3.492 4.173 1.00 95.12 102 VAL A O 1
ATOM 844 N N . LEU A 1 103 ? -6.068 2.114 2.863 1.00 89.00 103 LEU A N 1
ATOM 845 C CA . LEU A 1 103 ? -7.357 2.291 3.506 1.00 89.00 103 LEU A CA 1
ATOM 846 C C . LEU A 1 103 ? -7.509 1.286 4.641 1.00 89.00 103 LEU A C 1
ATOM 848 O O . LEU A 1 103 ? -7.104 0.128 4.511 1.00 89.00 103 LEU A O 1
ATOM 852 N N . ASP A 1 104 ? -8.134 1.770 5.707 1.00 79.00 104 ASP A N 1
ATOM 853 C CA . ASP A 1 104 ? -8.603 0.947 6.812 1.00 79.00 104 ASP A CA 1
ATOM 854 C C . ASP A 1 104 ? -9.538 -0.147 6.331 1.00 79.00 104 ASP A C 1
ATOM 856 O O . ASP A 1 104 ? -10.398 0.108 5.477 1.00 79.00 104 ASP A O 1
ATOM 860 N N . ILE A 1 105 ? -9.459 -1.307 6.959 1.00 78.56 105 ILE A N 1
ATOM 861 C CA . ILE A 1 105 ? -10.618 -2.184 7.053 1.00 78.56 105 ILE A CA 1
ATOM 862 C C . ILE A 1 105 ? -11.032 -2.151 8.515 1.00 78.56 105 ILE A C 1
ATOM 864 O O . ILE A 1 105 ? -10.237 -2.531 9.358 1.00 78.56 105 ILE A O 1
ATOM 868 N N . ASN A 1 106 ? -12.274 -1.747 8.802 1.00 66.19 106 ASN A N 1
ATOM 869 C CA . ASN A 1 106 ? -12.831 -1.857 10.150 1.00 66.19 106 ASN A CA 1
ATOM 870 C C . ASN A 1 106 ? -13.060 -3.344 10.476 1.00 66.19 106 ASN A C 1
ATOM 872 O O . ASN A 1 106 ? -14.149 -3.893 10.289 1.00 66.19 106 ASN A O 1
ATOM 876 N N . ASP A 1 107 ? -11.983 -4.017 10.866 1.00 58.78 107 ASP A N 1
ATOM 877 C CA . ASP A 1 107 ? -11.969 -5.363 11.419 1.00 58.78 107 ASP A CA 1
ATOM 878 C C . ASP A 1 107 ? -11.682 -5.355 12.929 1.00 58.78 107 ASP A C 1
ATOM 880 O O . ASP A 1 107 ? -11.516 -6.415 13.543 1.00 58.78 107 ASP A O 1
ATOM 884 N N . HIS A 1 108 ? -11.694 -4.174 13.550 1.00 60.72 108 HIS A N 1
ATOM 885 C CA . HIS A 1 108 ? -11.712 -4.039 14.993 1.00 60.72 108 HIS A CA 1
ATOM 886 C C . HIS A 1 108 ? -13.135 -4.166 15.526 1.00 60.72 108 HIS A C 1
ATOM 888 O O . HIS A 1 108 ? -14.072 -3.479 15.139 1.00 60.72 108 HIS A O 1
ATOM 894 N N . ILE A 1 109 ? -13.307 -5.087 16.468 1.00 54.59 109 ILE A N 1
ATOM 895 C CA . ILE A 1 109 ? -14.549 -5.189 17.225 1.00 54.59 109 ILE A CA 1
ATOM 896 C C . ILE A 1 109 ? -14.509 -4.068 18.272 1.00 54.59 109 ILE A C 1
ATOM 898 O O . ILE A 1 109 ? -13.559 -4.050 19.066 1.00 54.59 109 ILE A O 1
ATOM 902 N N . PRO A 1 110 ? -15.505 -3.166 18.334 1.00 53.75 110 PRO A N 1
ATOM 903 C CA . PRO A 1 110 ? -15.538 -2.131 19.357 1.00 53.75 110 PRO A CA 1
ATOM 904 C C . PRO A 1 110 ? -15.579 -2.797 20.736 1.00 53.75 110 PRO A C 1
ATOM 906 O O . PRO A 1 110 ? -16.460 -3.611 21.027 1.00 53.75 110 PRO A O 1
ATOM 909 N N . GLN A 1 111 ? -14.599 -2.483 21.583 1.00 53.12 111 GLN A N 1
ATOM 910 C CA . GLN A 1 111 ? -14.503 -3.037 22.930 1.00 53.12 111 GLN A CA 1
ATOM 911 C C . GLN A 1 111 ? -14.982 -1.995 23.936 1.00 53.12 111 GLN A C 1
ATOM 913 O O . GLN A 1 111 ? -14.561 -0.838 23.920 1.00 53.12 111 GLN A O 1
ATOM 918 N N . PHE A 1 112 ? -15.860 -2.406 24.848 1.00 55.88 112 PHE A N 1
ATO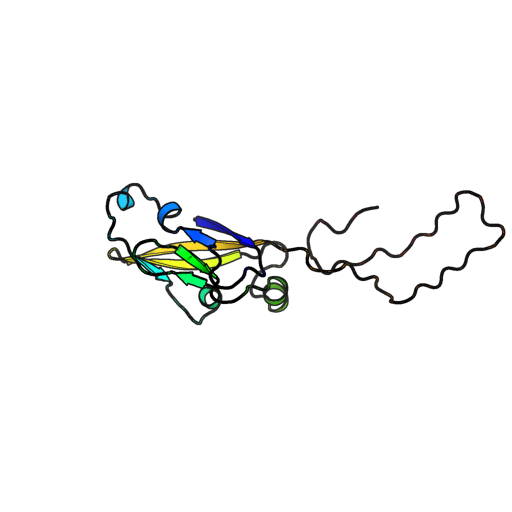M 919 C CA . PHE A 1 112 ? -16.128 -1.597 26.028 1.00 55.88 112 PHE A CA 1
ATOM 920 C C . PHE A 1 112 ? -14.896 -1.593 26.937 1.00 55.88 112 PHE A C 1
ATOM 922 O O . PHE A 1 112 ? -14.211 -2.606 27.071 1.00 55.88 112 PHE A O 1
ATOM 929 N N . SER A 1 113 ? -14.641 -0.467 27.606 1.00 55.25 113 SER A N 1
ATOM 930 C CA . SER A 1 113 ? -13.523 -0.309 28.549 1.00 55.25 113 SER A CA 1
ATOM 931 C C . SER A 1 113 ? -13.542 -1.314 29.711 1.00 55.25 113 SER A C 1
ATOM 933 O O . SER A 1 113 ? -12.518 -1.518 30.361 1.00 55.25 113 SER A O 1
ATOM 935 N N . TYR A 1 114 ? -14.691 -1.950 29.969 1.00 57.78 114 TYR A N 1
ATOM 936 C CA . TYR A 1 114 ? -14.896 -2.916 31.043 1.00 57.78 114 TYR A CA 1
ATOM 937 C C . TYR A 1 114 ? -15.617 -4.167 30.524 1.00 57.78 114 TYR A C 1
ATOM 939 O O . TYR A 1 114 ? -16.624 -4.062 29.828 1.00 57.78 114 TYR A O 1
ATOM 947 N N . GLU A 1 115 ? -15.137 -5.354 30.912 1.00 55.19 115 GLU A N 1
ATOM 948 C CA . GLU A 1 115 ? -15.780 -6.640 30.579 1.00 55.19 115 GLU A CA 1
ATOM 949 C C . GLU A 1 115 ? -17.123 -6.840 31.302 1.00 55.19 115 GLU A C 1
ATOM 951 O O . GLU A 1 115 ? -17.969 -7.598 30.840 1.00 55.19 115 GLU A O 1
ATOM 956 N N . ASN A 1 116 ? -17.333 -6.155 32.434 1.00 55.50 116 ASN A N 1
ATOM 957 C CA . ASN A 1 116 ? -18.552 -6.231 33.236 1.00 55.50 116 ASN A CA 1
ATOM 958 C C . ASN A 1 116 ? -18.969 -4.829 33.703 1.00 55.50 116 ASN A C 1
ATOM 960 O O . ASN A 1 116 ? -18.174 -4.129 34.332 1.00 55.50 116 ASN A O 1
ATOM 964 N N . PHE A 1 117 ? -20.227 -4.445 33.463 1.00 61.75 117 PHE A N 1
ATOM 965 C CA . PHE A 1 117 ? -20.832 -3.225 34.006 1.00 61.75 117 PHE A CA 1
ATOM 966 C C . PHE A 1 117 ? -21.898 -3.586 35.040 1.00 61.75 117 PHE A C 1
ATOM 968 O O . PHE A 1 117 ? -22.874 -4.262 34.722 1.00 61.75 117 PHE A O 1
ATOM 975 N N . ASN A 1 118 ? -21.744 -3.089 36.268 1.00 63.78 118 ASN A N 1
ATOM 976 C CA . ASN A 1 118 ? -22.798 -3.153 37.278 1.00 63.78 118 ASN A CA 1
ATOM 977 C C . ASN A 1 118 ? -23.655 -1.887 37.193 1.00 63.78 118 ASN A C 1
ATOM 979 O O . ASN A 1 118 ? -23.207 -0.798 37.548 1.00 63.78 118 ASN A O 1
ATOM 983 N N . LEU A 1 119 ? -24.892 -2.043 36.723 1.00 63.41 119 LEU A N 1
ATOM 984 C CA . LEU A 1 119 ? -25.890 -0.977 36.655 1.00 63.41 119 LEU A CA 1
ATOM 985 C C . LEU A 1 119 ? -26.894 -1.161 37.794 1.00 63.41 119 LEU A C 1
ATOM 987 O O . LEU A 1 119 ? -27.538 -2.203 37.891 1.00 63.41 119 LEU A O 1
ATOM 991 N N . SER A 1 120 ? -27.054 -0.138 38.632 1.00 68.00 120 SER A N 1
ATOM 992 C CA . SER A 1 120 ? -28.031 -0.136 39.726 1.00 68.00 120 SER A CA 1
ATOM 993 C C . SER A 1 120 ? -29.187 0.802 39.396 1.00 68.00 120 SER A C 1
ATOM 995 O O . SER A 1 120 ? -28.978 1.992 39.159 1.00 68.00 120 SER A O 1
ATOM 997 N N . ILE A 1 121 ? -30.410 0.271 39.402 1.00 67.88 121 ILE A N 1
ATOM 998 C CA . ILE A 1 121 ? -31.648 1.020 39.153 1.00 67.88 121 ILE A CA 1
ATOM 999 C C . ILE A 1 121 ? -32.465 1.027 40.443 1.00 67.88 121 ILE A C 1
ATOM 1001 O O . ILE A 1 121 ? -32.652 -0.015 41.067 1.00 67.88 121 ILE A O 1
ATOM 1005 N N . VAL A 1 122 ? -32.953 2.198 40.850 1.00 76.19 122 VAL A N 1
ATOM 1006 C CA . VAL A 1 122 ? -33.866 2.318 41.994 1.00 76.19 122 VAL A CA 1
ATOM 1007 C C . VAL A 1 122 ? -35.267 1.914 41.539 1.00 76.19 122 VAL A C 1
A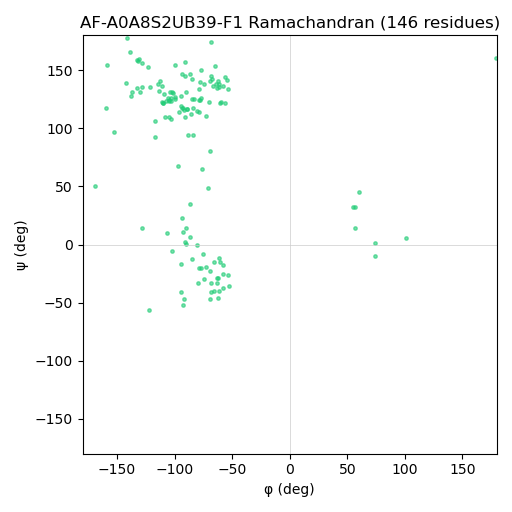TOM 1009 O O . VAL A 1 122 ? -35.727 2.379 40.500 1.00 76.19 122 VAL A O 1
ATOM 1012 N N . GLU A 1 123 ? -35.969 1.085 42.311 1.00 65.88 123 GLU A N 1
ATOM 1013 C CA . GLU A 1 123 ? -37.302 0.565 41.950 1.00 65.88 123 GLU A CA 1
ATOM 1014 C C . GLU A 1 123 ? -38.356 1.659 41.691 1.00 65.88 123 GLU A C 1
ATOM 1016 O O . GLU A 1 123 ? -39.286 1.458 40.918 1.00 65.88 123 GLU A O 1
ATOM 1021 N N . ASN A 1 124 ? -38.174 2.845 42.282 1.00 77.31 124 ASN A N 1
ATOM 1022 C CA . ASN A 1 124 ? -39.033 4.016 42.095 1.00 77.31 124 ASN A CA 1
ATOM 1023 C C . ASN A 1 124 ? -38.531 4.964 40.983 1.00 77.31 124 ASN A C 1
ATOM 1025 O O . ASN A 1 124 ? -38.802 6.167 41.001 1.00 77.31 124 ASN A O 1
ATOM 1029 N N . ALA A 1 125 ? -37.726 4.457 40.045 1.00 73.50 125 ALA A N 1
ATOM 1030 C CA . ALA A 1 125 ? -37.273 5.229 38.895 1.00 73.50 125 ALA A CA 1
ATOM 1031 C C . ALA A 1 125 ? -38.469 5.663 38.034 1.00 73.50 125 ALA A C 1
ATOM 1033 O O . ALA A 1 125 ? -39.384 4.890 37.744 1.00 73.50 125 ALA A O 1
ATOM 1034 N N . LYS A 1 126 ? -38.463 6.931 37.618 1.00 72.75 126 LYS A N 1
ATOM 1035 C CA . LYS A 1 126 ? -39.544 7.511 36.822 1.00 72.75 126 LYS A CA 1
ATOM 1036 C C . LYS A 1 126 ? -39.571 6.868 35.433 1.00 72.75 126 LYS A C 1
ATOM 1038 O O . LYS A 1 126 ? -38.533 6.637 34.818 1.00 72.75 126 LYS A O 1
ATOM 1043 N N . ILE A 1 127 ? -40.770 6.648 34.898 1.00 70.00 127 ILE A N 1
ATOM 1044 C CA . ILE A 1 127 ? -40.946 6.206 33.509 1.00 70.00 127 ILE A CA 1
ATOM 1045 C C . ILE A 1 127 ? -40.249 7.219 32.584 1.00 70.00 127 ILE A C 1
ATOM 1047 O O . ILE A 1 127 ? -40.553 8.413 32.627 1.00 70.00 127 ILE A O 1
ATOM 1051 N N . GLY A 1 128 ? -39.287 6.736 31.791 1.00 69.62 128 GLY A N 1
ATOM 1052 C CA . GLY A 1 128 ? -38.417 7.558 30.941 1.00 69.62 128 GLY A CA 1
ATOM 1053 C C . GLY A 1 128 ? -37.010 7.822 31.497 1.00 69.62 128 GLY A C 1
ATOM 1054 O O . GLY A 1 128 ? -36.262 8.581 30.887 1.00 69.62 128 GLY A O 1
ATOM 1055 N N . SER A 1 129 ? -36.624 7.225 32.629 1.00 70.75 129 SER A N 1
ATOM 1056 C CA . SER A 1 129 ? -35.238 7.263 33.111 1.00 70.75 129 SER A CA 1
ATOM 1057 C C . SER A 1 129 ? -34.279 6.610 32.106 1.00 70.75 129 SER A C 1
ATOM 1059 O O . SER A 1 129 ? -34.423 5.436 31.773 1.00 70.75 129 SER A O 1
ATOM 1061 N N . VAL A 1 130 ? -33.284 7.374 31.644 1.00 69.00 130 VAL A N 1
ATOM 1062 C CA . VAL A 1 130 ? -32.235 6.918 30.719 1.00 69.00 130 VAL A CA 1
ATOM 1063 C C . VAL A 1 130 ? -30.971 6.606 31.514 1.00 69.00 130 VAL A C 1
ATOM 1065 O O . VAL A 1 130 ? -30.465 7.461 32.241 1.00 69.00 130 VAL A O 1
ATOM 1068 N N . LEU A 1 131 ? -30.447 5.392 31.361 1.00 65.38 131 LEU A N 1
ATOM 1069 C CA . LEU A 1 131 ? -29.140 5.000 31.885 1.00 65.38 131 LEU A CA 1
ATOM 1070 C C . LEU A 1 131 ? -28.108 5.191 30.783 1.00 65.38 131 LEU A C 1
ATOM 1072 O O . LEU A 1 131 ? -28.217 4.6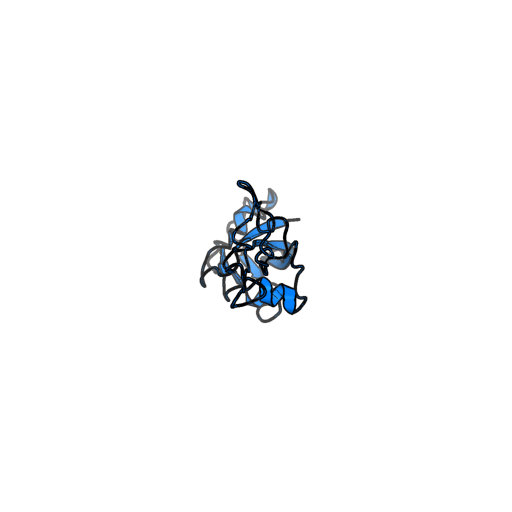03 29.709 1.00 65.38 131 LEU A O 1
ATOM 1076 N N . LYS A 1 132 ? -27.125 6.048 31.043 1.00 59.62 132 LYS A N 1
ATOM 1077 C CA . LYS A 1 132 ? -26.058 6.340 30.093 1.00 59.62 132 LYS A CA 1
ATOM 1078 C C . LYS A 1 132 ? -24.963 5.291 30.266 1.00 59.62 132 LYS A C 1
ATOM 1080 O O . LYS A 1 132 ? -24.335 5.239 31.320 1.00 59.62 132 LYS A O 1
ATOM 1085 N N . LEU A 1 133 ? -24.780 4.444 29.260 1.00 62.09 133 LEU A N 1
ATOM 1086 C CA . LEU A 1 133 ? -23.643 3.528 29.200 1.00 62.09 133 LEU A CA 1
ATOM 1087 C C . LEU A 1 133 ? -22.393 4.305 28.784 1.00 62.09 133 LEU A C 1
ATOM 1089 O O . LEU A 1 133 ? -22.493 5.305 28.066 1.00 62.09 133 LEU A O 1
ATOM 1093 N N . GLU A 1 134 ? -21.222 3.854 29.232 1.00 58.53 134 GLU A N 1
ATOM 1094 C CA . GLU A 1 134 ? -19.986 4.346 28.633 1.00 58.53 134 GLU A CA 1
ATOM 1095 C C . GLU A 1 134 ? -19.908 3.866 27.177 1.00 58.53 134 GLU A C 1
ATOM 1097 O O . GLU A 1 134 ? -20.250 2.711 26.897 1.00 58.53 134 GLU A O 1
ATOM 1102 N N . PRO A 1 135 ? -19.508 4.738 26.238 1.00 56.47 135 PRO A N 1
ATOM 1103 C CA . PRO A 1 135 ? -19.400 4.361 24.838 1.00 56.47 135 PRO A CA 1
ATOM 1104 C C . PRO A 1 135 ? -18.347 3.261 24.669 1.00 56.47 135 PRO A C 1
ATOM 1106 O O . PRO A 1 135 ? -17.292 3.295 25.306 1.00 56.47 135 PRO A O 1
ATOM 1109 N N . ALA A 1 136 ? -18.628 2.289 23.799 1.00 53.66 136 ALA A N 1
ATOM 1110 C CA . ALA A 1 136 ? -17.607 1.347 23.359 1.00 53.66 136 ALA A CA 1
ATOM 1111 C C . ALA A 1 136 ? -16.510 2.120 22.613 1.00 53.66 136 ALA A C 1
ATOM 1113 O O . ALA A 1 136 ? -16.811 2.993 21.797 1.00 53.66 136 ALA A O 1
ATOM 1114 N N . VAL A 1 137 ? -15.248 1.823 22.917 1.00 54.59 137 VAL A N 1
ATOM 1115 C CA . VAL A 1 137 ? -14.102 2.475 22.283 1.00 54.59 137 VAL A CA 1
ATOM 1116 C C . VAL A 1 137 ? -13.635 1.574 21.151 1.00 54.59 137 VAL A C 1
ATOM 1118 O O . VAL A 1 137 ? -13.176 0.452 21.373 1.00 54.59 137 VAL A O 1
ATOM 1121 N N . ASP A 1 138 ? -13.773 2.072 19.930 1.00 46.81 138 ASP A N 1
ATOM 1122 C CA . ASP A 1 138 ? -13.127 1.475 18.770 1.00 46.81 138 ASP A CA 1
ATOM 1123 C C . ASP A 1 138 ? -11.643 1.880 18.759 1.00 46.81 138 ASP A C 1
ATOM 1125 O O . ASP A 1 138 ? -11.301 3.015 19.109 1.00 46.81 138 ASP A O 1
ATOM 1129 N N . ARG A 1 139 ? -10.749 0.949 18.413 1.00 52.22 139 ARG A N 1
ATOM 1130 C CA . ARG A 1 139 ? -9.318 1.253 18.250 1.00 52.22 139 ARG A CA 1
ATOM 1131 C C . ARG A 1 139 ? -9.015 1.890 16.888 1.00 52.22 139 ARG A C 1
ATOM 1133 O O . ARG A 1 139 ? -7.871 2.292 16.678 1.00 52.22 139 ARG A O 1
ATOM 1140 N N . ASP A 1 140 ? -10.020 2.083 16.037 1.00 46.75 140 ASP A N 1
ATOM 1141 C CA . ASP A 1 140 ? -9.905 2.842 14.795 1.00 46.75 140 ASP A CA 1
ATOM 1142 C C . ASP A 1 140 ? -9.804 4.354 15.061 1.00 46.75 140 ASP A C 1
ATOM 1144 O O . ASP A 1 140 ? -10.756 5.023 15.477 1.00 46.75 140 ASP A O 1
ATOM 1148 N N . TYR A 1 141 ? -8.628 4.937 14.799 1.00 49.22 141 TYR A N 1
ATOM 1149 C CA . TYR A 1 141 ? -8.444 6.389 14.849 1.00 49.22 141 TYR A CA 1
ATOM 1150 C C . TYR A 1 141 ? -8.868 7.028 13.520 1.00 49.22 141 TYR A C 1
ATOM 1152 O O . TYR A 1 141 ? -8.090 7.139 12.574 1.00 49.22 141 TYR A O 1
ATOM 1160 N N . GLY A 1 142 ? -10.118 7.480 13.469 1.00 47.22 142 GLY A N 1
ATOM 1161 C CA . GLY A 1 142 ? -10.730 8.169 12.336 1.00 47.22 142 GLY A CA 1
ATOM 1162 C C . GLY A 1 142 ? -12.186 8.504 12.651 1.00 47.22 142 GLY A C 1
ATOM 1163 O O . GLY A 1 142 ? -12.769 7.948 13.575 1.00 47.22 142 GLY A O 1
ATOM 1164 N N . GLN A 1 143 ? -12.779 9.454 11.931 1.00 42.88 143 GLN A N 1
ATOM 1165 C CA . GLN A 1 143 ? -14.070 10.091 12.234 1.00 42.88 143 GLN A CA 1
ATOM 1166 C C . GLN A 1 143 ? -15.306 9.178 12.032 1.00 42.88 143 GLN A C 1
ATOM 1168 O O . GLN A 1 143 ? -16.270 9.590 11.403 1.00 42.88 143 GLN A O 1
ATOM 1173 N N . ASN A 1 144 ? -15.291 7.951 12.560 1.00 44.53 144 ASN A N 1
ATOM 1174 C CA . ASN A 1 144 ? -16.432 7.028 12.594 1.00 44.53 144 ASN A CA 1
ATOM 1175 C C . ASN A 1 144 ? -16.723 6.470 13.997 1.00 44.53 144 ASN A C 1
ATOM 1177 O O . ASN A 1 144 ? -17.521 5.551 14.139 1.00 44.53 144 ASN A O 1
ATOM 1181 N N . SER A 1 145 ? -16.151 7.057 15.052 1.00 41.88 145 SER A N 1
ATOM 1182 C CA . SER A 1 145 ? -16.521 6.729 16.432 1.00 41.88 145 SER A CA 1
ATOM 1183 C C . SER A 1 145 ? -17.542 7.736 16.973 1.00 41.88 145 SER A C 1
ATOM 1185 O O . SER A 1 145 ? -17.228 8.563 17.821 1.00 41.88 145 SER A O 1
ATOM 1187 N N . ILE A 1 146 ? -18.757 7.717 16.417 1.00 45.53 146 ILE A N 1
ATOM 1188 C CA . ILE A 1 146 ? -19.987 8.142 17.106 1.00 45.53 146 ILE A CA 1
ATOM 1189 C C . ILE A 1 146 ? -21.206 7.541 16.402 1.00 45.53 146 ILE A C 1
ATOM 1191 O O . ILE A 1 146 ? -21.514 7.907 15.271 1.00 45.53 146 ILE A O 1
ATOM 1195 N N . ILE A 1 147 ? -21.970 6.706 17.105 1.00 37.53 147 ILE A N 1
ATOM 1196 C CA . ILE A 1 147 ? -23.403 6.555 16.836 1.00 37.53 147 ILE A CA 1
ATOM 1197 C C . ILE A 1 147 ? -24.109 6.517 18.199 1.00 37.53 147 ILE A C 1
ATOM 1199 O O . ILE A 1 147 ? -23.611 5.881 19.127 1.00 37.53 147 ILE A O 1
ATOM 1203 N N . GLY A 1 148 ? -25.165 7.329 18.302 1.00 35.66 148 GLY A N 1
ATOM 1204 C CA . GLY A 1 148 ? -25.849 7.786 19.521 1.00 35.66 148 GLY A CA 1
ATOM 1205 C C . GLY A 1 148 ? -26.517 6.727 20.383 1.00 35.66 148 GLY A C 1
ATOM 1206 O O . GLY A 1 148 ? -26.814 5.629 19.868 1.00 35.66 148 GLY A O 1
#

pLDDT: mean 77.94, std 17.06, range [35.66, 96.81]

Mean predicted aligned error: 12.2 Å

Foldseek 3Di:
DAEFEDAFPDDWFAWGDFVCVTPPDVVCVPDLPKDKDWPDDVDPPNVQWDQDDDSRRTITGHDTDDLVVCCVVVVAPLAWRWGWTWMAIPDVRDTDIYIYTYDYDQPFDQAAPDPDDDDDDDPPDDVPDDDDDDQRHTPRDYDPPDDD

Organism: NCBI:txid1234261

InterPro domains:
  IPR002126 Cadherin-like [PS50268] (2-112)
  IPR015919 Cadherin-like superfamily [SSF49313] (2-104)
  IPR015919 Cadherin-like superfamily [SSF49313] (100-147)
  IPR020894 Cadherin conserved site [PS00232] (100-110)
  IPR050174 Protocadherin/Cadherin-related Cell Adhesion [PTHR24028] (8-147)

Radius of gyration: 23.16 Å; Cα contacts (8 Å, |Δi|>4): 233; chains: 1; bounding box: 57×25×71 Å